Protein AF-A0AAE0BK46-F1 (afdb_monomer_lite)

Foldseek 3Di:
DPPVPVVLVVVLQVVLVVVCVVLVQDDPPPDPPLSVLSSVLSNVVSVVVVVLLVVLVVVDPDPVVSVVVVVVVVVLLVCLLCPVDQLVPDPPVCVVSNVVNSNNVSVVSNVCSRPVPDDPPDCPPPDDDDDDPPVDDPPDPDPDDDDPPPPPPSSD

Structure (mmCIF, N/CA/C/O backbone):
data_AF-A0AAE0BK46-F1
#
_entry.id   AF-A0AAE0BK46-F1
#
loop_
_atom_site.group_PDB
_atom_site.id
_atom_site.type_symbol
_atom_site.label_atom_id
_atom_site.label_alt_id
_atom_site.label_comp_id
_atom_site.label_asym_id
_atom_site.label_entity_id
_atom_site.label_seq_id
_atom_site.pdbx_PDB_ins_code
_atom_site.Cartn_x
_atom_site.Cartn_y
_atom_site.Cartn_z
_atom_site.occupancy
_atom_site.B_iso_or_equiv
_atom_site.auth_seq_id
_atom_site.auth_comp_id
_atom_site.auth_asym_id
_atom_site.auth_atom_id
_atom_site.pdbx_PDB_model_num
ATOM 1 N N . MET A 1 1 ? 24.292 2.104 -8.679 1.00 53.34 1 MET A N 1
ATOM 2 C CA . MET A 1 1 ? 23.046 1.452 -8.213 1.00 53.34 1 MET A CA 1
ATOM 3 C C . MET A 1 1 ? 22.756 1.659 -6.715 1.00 53.34 1 MET A C 1
ATOM 5 O O . MET A 1 1 ? 21.656 1.352 -6.294 1.00 53.34 1 MET A O 1
ATOM 9 N N . ALA A 1 2 ? 23.661 2.247 -5.915 1.00 53.22 2 ALA A N 1
ATOM 10 C CA . ALA A 1 2 ? 23.413 2.566 -4.498 1.00 53.22 2 ALA A CA 1
ATOM 11 C C . ALA A 1 2 ? 22.596 3.851 -4.172 1.00 53.22 2 ALA A C 1
ATOM 13 O O . ALA A 1 2 ? 22.001 3.877 -3.098 1.00 53.22 2 ALA A O 1
ATOM 14 N N . PRO A 1 3 ? 22.497 4.905 -5.019 1.00 57.97 3 PRO A N 1
ATOM 15 C CA . PRO A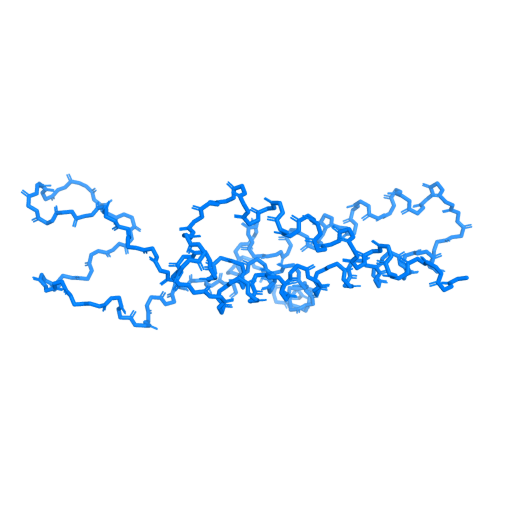 1 3 ? 21.848 6.151 -4.588 1.00 57.97 3 PRO A CA 1
ATOM 16 C C . PRO A 1 3 ? 20.310 6.126 -4.626 1.00 57.97 3 PRO A C 1
ATOM 18 O O . PRO A 1 3 ? 19.700 7.102 -4.225 1.00 57.97 3 PRO A O 1
ATOM 21 N N . ALA A 1 4 ? 19.660 5.050 -5.084 1.00 65.81 4 ALA A N 1
ATOM 22 C CA . ALA A 1 4 ? 18.198 5.023 -5.231 1.00 65.81 4 ALA A CA 1
ATOM 23 C C . ALA A 1 4 ? 17.448 4.614 -3.949 1.00 65.81 4 ALA A C 1
ATOM 25 O O . ALA A 1 4 ? 16.308 5.018 -3.748 1.00 65.81 4 ALA A O 1
ATOM 26 N N . LEU A 1 5 ? 18.068 3.815 -3.072 1.00 71.94 5 LEU A N 1
ATOM 27 C CA . LEU A 1 5 ? 17.346 3.208 -1.948 1.00 71.94 5 LEU A CA 1
ATOM 28 C C . LEU A 1 5 ? 16.940 4.241 -0.884 1.00 71.94 5 LEU A C 1
ATOM 30 O O . LEU A 1 5 ? 15.834 4.185 -0.350 1.00 71.94 5 LEU A O 1
ATOM 34 N N . TRP A 1 6 ? 17.828 5.197 -0.594 1.00 79.31 6 TRP A N 1
ATOM 35 C CA . TRP A 1 6 ? 17.565 6.237 0.404 1.00 79.31 6 TRP A CA 1
ATOM 36 C C . TRP A 1 6 ? 16.526 7.261 -0.088 1.00 79.31 6 TRP A C 1
ATOM 38 O O . TRP A 1 6 ? 15.691 7.687 0.703 1.00 79.31 6 TRP A O 1
ATOM 48 N N . GLU A 1 7 ? 16.499 7.562 -1.393 1.00 83.75 7 GLU A N 1
ATOM 49 C CA . GLU A 1 7 ? 15.476 8.408 -2.034 1.00 83.75 7 GLU A CA 1
ATOM 50 C C . GLU A 1 7 ? 14.078 7.792 -1.913 1.00 83.75 7 GLU A C 1
ATOM 52 O O . GLU A 1 7 ? 13.120 8.462 -1.538 1.00 83.75 7 GLU A O 1
ATOM 57 N N . VAL A 1 8 ? 13.950 6.487 -2.175 1.00 79.81 8 VAL A N 1
ATOM 58 C CA . VAL A 1 8 ? 12.679 5.765 -2.013 1.00 79.81 8 VAL A CA 1
ATOM 59 C C . VAL A 1 8 ? 12.230 5.771 -0.554 1.00 79.81 8 VAL A C 1
ATOM 61 O O . VAL A 1 8 ? 11.050 5.999 -0.279 1.00 79.81 8 VAL A O 1
ATOM 64 N N . GLY A 1 9 ? 13.162 5.552 0.377 1.00 82.69 9 GLY A N 1
ATOM 65 C CA . GLY A 1 9 ? 12.882 5.614 1.809 1.00 82.69 9 GLY A CA 1
ATOM 66 C C . GLY A 1 9 ? 12.361 6.989 2.222 1.00 82.69 9 GLY A C 1
ATOM 67 O O . GLY A 1 9 ? 11.305 7.080 2.842 1.00 82.69 9 GLY A O 1
ATOM 68 N N . ILE A 1 10 ? 13.039 8.063 1.810 1.00 85.94 10 ILE A N 1
ATOM 69 C CA . ILE A 1 10 ? 12.618 9.439 2.103 1.00 85.94 10 ILE A CA 1
ATOM 70 C C . ILE A 1 10 ? 11.264 9.754 1.478 1.00 85.94 10 ILE A C 1
ATOM 72 O O . ILE A 1 10 ? 10.389 10.256 2.176 1.00 85.94 10 ILE A O 1
ATOM 76 N N . ASN A 1 11 ? 11.051 9.422 0.205 1.00 87.81 11 ASN A N 1
ATOM 77 C CA . ASN A 1 11 ? 9.779 9.683 -0.466 1.00 87.81 11 ASN A CA 1
ATOM 78 C C . ASN A 1 11 ? 8.616 8.955 0.220 1.00 87.81 11 ASN A C 1
ATOM 80 O O . ASN A 1 11 ? 7.548 9.538 0.403 1.00 87.81 11 ASN A O 1
ATOM 84 N N . SER A 1 12 ? 8.842 7.713 0.658 1.00 86.25 12 SER A N 1
ATOM 85 C CA . SER A 1 12 ? 7.842 6.913 1.377 1.00 86.25 12 SER A CA 1
ATOM 86 C C . SER A 1 12 ? 7.522 7.502 2.755 1.00 86.25 12 SER A C 1
ATOM 88 O O . SER A 1 12 ? 6.364 7.535 3.162 1.00 86.25 12 SER A O 1
ATOM 90 N N . LEU A 1 13 ? 8.529 8.032 3.454 1.00 86.69 13 LEU A N 1
ATOM 91 C CA . LEU A 1 13 ? 8.330 8.721 4.729 1.00 86.69 13 LEU A CA 1
ATOM 92 C C . LEU A 1 13 ? 7.604 10.056 4.541 1.00 86.69 13 LEU A C 1
ATOM 94 O O . LEU A 1 13 ? 6.678 10.355 5.284 1.00 86.69 13 LEU A O 1
ATOM 98 N N . VAL A 1 14 ? 7.966 10.852 3.535 1.00 88.88 14 VAL A N 1
ATOM 99 C CA . VAL A 1 14 ? 7.294 12.133 3.274 1.00 88.88 14 VAL A CA 1
ATOM 100 C C . VAL A 1 14 ? 5.822 11.902 2.946 1.00 88.88 14 VAL A C 1
ATOM 102 O O . VAL A 1 14 ? 4.961 12.539 3.551 1.00 88.88 14 VAL A O 1
ATOM 105 N N . ILE A 1 15 ? 5.509 10.956 2.053 1.00 87.38 15 ILE A N 1
ATOM 106 C CA . ILE A 1 15 ? 4.114 10.687 1.696 1.00 87.38 15 ILE A CA 1
ATOM 107 C C . ILE A 1 15 ? 3.328 10.060 2.848 1.00 87.38 15 ILE A C 1
ATOM 109 O O . ILE A 1 15 ? 2.165 10.409 3.033 1.00 87.38 15 ILE A O 1
ATOM 113 N N . GLY A 1 16 ? 3.958 9.213 3.668 1.00 86.06 16 GLY A N 1
ATOM 114 C CA . GLY A 1 16 ? 3.339 8.675 4.876 1.00 86.06 16 GLY A CA 1
ATOM 115 C C . GLY A 1 16 ? 2.996 9.772 5.889 1.00 86.06 16 GLY A C 1
ATOM 116 O O . GLY A 1 16 ? 1.881 9.792 6.406 1.00 86.06 16 GLY A O 1
ATOM 117 N N . VAL A 1 17 ? 3.905 10.733 6.122 1.00 86.25 17 VAL A N 1
ATOM 118 C CA . VAL A 1 17 ? 3.675 11.854 7.052 1.00 86.25 17 VAL A CA 1
ATOM 119 C C . VAL A 1 17 ? 2.568 12.749 6.511 1.00 86.25 17 VAL A C 1
ATOM 121 O O . VAL A 1 17 ? 1.629 13.064 7.236 1.00 86.25 17 VAL A O 1
ATOM 124 N N . CYS A 1 18 ? 2.633 13.119 5.228 1.00 86.50 18 CYS A N 1
ATOM 125 C CA . CYS A 1 18 ? 1.591 13.921 4.595 1.00 86.50 18 CYS A CA 1
ATOM 126 C C . CYS A 1 18 ? 0.229 13.220 4.655 1.00 86.50 18 CYS A C 1
ATOM 128 O O . CYS A 1 18 ? -0.749 13.842 5.058 1.00 86.50 18 CYS A O 1
ATOM 130 N N . SER A 1 19 ? 0.157 11.931 4.310 1.00 84.69 19 SER A N 1
ATOM 131 C CA . SER A 1 19 ? -1.086 11.156 4.365 1.00 84.69 19 SER A CA 1
ATOM 132 C C . SER A 1 19 ? -1.656 11.106 5.780 1.00 84.69 19 SER A C 1
ATOM 134 O O . SER A 1 19 ? -2.859 11.277 5.950 1.00 84.69 19 SER A O 1
ATOM 136 N N . TYR A 1 20 ? -0.811 10.924 6.796 1.00 82.50 20 TYR A N 1
ATOM 137 C CA . TYR A 1 20 ? -1.248 10.930 8.190 1.00 82.50 20 TYR A CA 1
ATOM 138 C C . TYR A 1 20 ? -1.822 12.297 8.601 1.00 82.50 20 TYR A C 1
ATOM 140 O O . TYR A 1 20 ? -2.886 12.363 9.216 1.00 82.50 20 TYR A O 1
ATOM 148 N N . CYS A 1 21 ? -1.186 13.398 8.182 1.00 80.62 21 CYS A N 1
ATOM 149 C CA . CYS A 1 21 ? -1.711 14.748 8.399 1.00 80.62 21 CYS A CA 1
ATOM 150 C C . CYS A 1 21 ? -3.048 14.995 7.682 1.00 80.62 21 CYS A C 1
ATOM 152 O O . CYS A 1 21 ? -3.908 15.675 8.234 1.00 80.62 21 CYS A O 1
ATOM 154 N N . PHE A 1 22 ? -3.230 14.464 6.468 1.00 78.56 22 PHE A N 1
ATOM 155 C CA . PHE A 1 22 ? -4.462 14.637 5.688 1.00 78.56 22 PHE A CA 1
ATOM 156 C C . PHE A 1 22 ? -5.637 13.817 6.223 1.00 78.56 22 PHE A C 1
ATOM 158 O O . PHE A 1 22 ? -6.766 14.298 6.194 1.00 78.56 22 PHE A O 1
ATOM 165 N N . VAL A 1 23 ? -5.386 12.593 6.694 1.00 77.00 23 VAL A N 1
ATO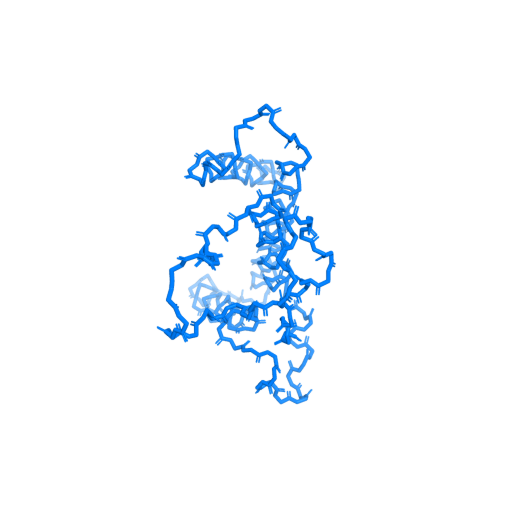M 166 C CA . VAL A 1 23 ? -6.434 11.727 7.256 1.00 77.00 23 VAL A CA 1
ATOM 167 C C . VAL A 1 23 ? -6.908 12.264 8.612 1.00 77.00 23 VAL A C 1
ATOM 169 O O . VAL A 1 23 ? -8.078 12.110 8.944 1.00 77.00 23 VAL A O 1
ATOM 172 N N . GLY A 1 24 ? -6.037 12.954 9.361 1.00 67.88 24 GLY A N 1
ATOM 173 C CA . GLY A 1 24 ? -6.436 13.811 10.484 1.00 67.88 24 GLY A CA 1
ATOM 174 C C . GLY A 1 24 ? -7.149 13.089 11.631 1.00 67.88 24 GLY A C 1
ATOM 175 O O . GLY A 1 24 ? -7.855 13.732 12.402 1.00 67.88 24 GLY A O 1
ATOM 176 N N . LEU A 1 25 ? -6.996 11.766 11.729 1.00 55.72 25 LEU A N 1
ATOM 177 C CA . LEU A 1 25 ? -7.875 10.946 12.558 1.00 55.72 25 LEU A CA 1
ATOM 178 C C . LEU A 1 25 ? -7.538 11.022 14.045 1.00 55.72 25 LEU A C 1
ATOM 180 O O . LEU A 1 25 ? -8.443 10.941 14.866 1.00 55.72 25 LEU A O 1
ATOM 184 N N . HIS A 1 26 ? -6.264 11.222 14.402 1.00 59.72 26 HIS A N 1
ATOM 185 C CA . HIS A 1 26 ? -5.822 11.253 15.797 1.00 59.72 26 HIS A CA 1
ATOM 186 C C . HIS A 1 26 ? -4.925 12.481 16.046 1.00 59.72 26 HIS A C 1
ATOM 188 O O . HIS A 1 26 ? -3.926 12.648 15.334 1.00 59.72 26 HIS A O 1
ATOM 194 N N . PRO A 1 27 ? -5.217 13.340 17.045 1.00 57.69 27 PRO A N 1
ATOM 195 C CA . PRO A 1 27 ? -4.249 14.339 17.488 1.00 57.69 27 PRO A CA 1
ATOM 196 C C . PRO A 1 27 ? -2.982 13.614 17.968 1.00 57.69 27 PRO A C 1
ATOM 198 O O . PRO A 1 27 ? -3.074 12.571 18.619 1.00 57.69 27 PRO A O 1
ATOM 201 N N . LEU A 1 28 ? -1.798 14.143 17.622 1.00 55.47 28 LEU A N 1
ATOM 202 C CA . LEU A 1 28 ? -0.480 13.537 17.903 1.00 55.47 28 LEU A CA 1
ATOM 203 C C . LEU A 1 28 ? -0.266 13.158 19.383 1.00 55.47 28 LEU A C 1
ATOM 205 O O . LEU A 1 28 ? 0.640 12.390 19.700 1.00 55.47 28 LEU A O 1
ATOM 209 N N . ASP A 1 29 ? -1.100 13.689 20.270 1.00 55.47 29 ASP A N 1
ATOM 210 C CA . ASP A 1 29 ? -1.041 13.533 21.715 1.00 55.47 29 ASP A CA 1
ATOM 211 C C . ASP A 1 29 ? -1.629 12.196 22.215 1.00 55.47 29 ASP A C 1
ATOM 213 O O . ASP A 1 29 ? -1.331 11.786 23.335 1.00 55.47 29 ASP A O 1
ATOM 217 N N . ALA A 1 30 ? -2.446 11.500 21.409 1.00 55.94 30 ALA A N 1
ATOM 218 C CA . ALA A 1 30 ? -3.232 10.344 21.860 1.00 55.94 30 ALA A CA 1
ATOM 219 C C . ALA A 1 30 ? -2.615 8.957 21.567 1.00 55.94 30 ALA A C 1
ATOM 221 O O . ALA A 1 30 ? -3.092 7.966 22.112 1.00 55.94 30 ALA A O 1
ATOM 222 N N . GLY A 1 31 ? -1.541 8.847 20.772 1.00 63.97 31 GLY A N 1
ATOM 223 C CA . GLY A 1 31 ? -0.893 7.545 20.558 1.00 63.97 31 GLY A CA 1
ATOM 224 C C . GLY A 1 31 ? 0.133 7.504 19.428 1.00 63.97 31 GLY A C 1
ATOM 225 O O . GLY A 1 31 ? -0.208 7.273 18.270 1.00 63.97 31 GLY A O 1
ATOM 226 N N . PHE A 1 32 ? 1.416 7.644 19.773 1.00 72.19 32 PHE A N 1
ATOM 227 C CA . PHE A 1 32 ? 2.541 7.455 18.842 1.00 72.19 32 PHE A CA 1
ATOM 228 C C . PHE A 1 32 ? 2.607 6.028 18.259 1.00 72.19 32 PHE A C 1
ATOM 230 O O . PHE A 1 32 ? 3.144 5.823 17.173 1.00 72.19 32 PHE A O 1
ATOM 237 N N . GLU A 1 33 ? 2.028 5.050 18.958 1.00 76.75 33 GLU A N 1
ATOM 238 C CA . GLU A 1 33 ? 1.993 3.640 18.553 1.00 76.75 33 GLU A CA 1
ATOM 239 C C . GLU A 1 33 ? 1.206 3.438 17.246 1.00 76.75 33 GLU A C 1
ATOM 241 O O . GLU A 1 33 ? 1.725 2.844 16.304 1.00 76.75 33 GLU A O 1
ATOM 246 N N . ASN A 1 34 ? 0.019 4.044 17.122 1.00 76.06 34 ASN A N 1
ATOM 247 C CA . ASN A 1 34 ? -0.800 3.964 15.905 1.00 76.06 34 ASN A CA 1
ATOM 248 C C . ASN A 1 34 ? -0.118 4.651 14.702 1.00 76.06 34 ASN A C 1
ATOM 250 O O . ASN A 1 34 ? -0.240 4.201 13.562 1.00 76.06 34 ASN A O 1
ATOM 254 N N . PHE A 1 35 ? 0.630 5.733 14.951 1.00 79.62 35 PHE A N 1
ATOM 255 C CA . PHE A 1 35 ? 1.423 6.411 13.920 1.00 79.62 35 PHE A CA 1
ATOM 256 C C . PHE A 1 35 ? 2.579 5.534 13.419 1.00 79.62 35 PHE A C 1
ATOM 258 O O . PHE A 1 35 ? 2.819 5.461 12.211 1.00 79.62 35 PHE A O 1
ATOM 265 N N . LEU A 1 36 ? 3.282 4.850 14.328 1.00 83.56 36 LEU A N 1
ATOM 266 C CA . LEU A 1 36 ? 4.352 3.918 13.971 1.00 83.56 36 LEU A CA 1
ATOM 267 C C . LEU A 1 36 ? 3.835 2.724 13.170 1.00 83.56 36 LEU A C 1
ATOM 269 O O . LEU A 1 36 ? 4.469 2.359 12.180 1.00 83.56 36 LEU A O 1
ATOM 273 N N . ASP A 1 37 ? 2.691 2.157 13.552 1.00 83.62 37 ASP A N 1
ATOM 274 C CA . ASP A 1 37 ? 2.078 1.049 12.817 1.00 83.62 37 ASP A CA 1
ATOM 275 C C . ASP A 1 37 ? 1.703 1.472 11.390 1.00 83.62 37 ASP A C 1
ATOM 277 O O . ASP A 1 37 ? 2.085 0.807 10.423 1.00 83.62 37 ASP A O 1
ATOM 281 N N . PHE A 1 38 ? 1.055 2.633 11.228 1.00 83.88 38 PHE A N 1
ATOM 282 C CA . PHE A 1 38 ? 0.729 3.180 9.907 1.00 83.88 38 PHE A CA 1
ATOM 283 C C . PHE A 1 38 ? 1.986 3.409 9.054 1.00 83.88 38 PHE A C 1
ATOM 285 O O . PHE A 1 38 ? 2.037 3.023 7.883 1.00 83.88 38 PHE A O 1
ATOM 292 N N . MET A 1 39 ? 3.034 3.987 9.645 1.00 86.19 39 MET A N 1
ATOM 293 C CA . MET A 1 39 ? 4.295 4.209 8.941 1.00 86.19 39 MET A CA 1
ATOM 294 C C . MET A 1 39 ? 5.009 2.920 8.553 1.00 86.19 39 MET A C 1
ATOM 296 O O . MET A 1 39 ? 5.519 2.813 7.436 1.00 86.19 39 MET A O 1
ATOM 300 N N . GLY A 1 40 ? 5.026 1.931 9.445 1.00 86.75 40 GLY A N 1
ATOM 301 C CA . GLY A 1 40 ? 5.593 0.617 9.171 1.00 86.75 40 GLY A CA 1
ATOM 302 C C . GLY A 1 40 ? 4.923 -0.038 7.965 1.00 86.75 40 GLY A C 1
ATOM 303 O O . GLY A 1 40 ? 5.611 -0.516 7.062 1.00 86.75 40 GLY A O 1
ATOM 304 N N . ILE A 1 41 ? 3.591 0.026 7.894 1.00 87.31 41 ILE A N 1
ATOM 305 C CA . ILE A 1 41 ? 2.812 -0.514 6.775 1.00 87.31 41 ILE A CA 1
ATOM 306 C C . ILE A 1 41 ? 3.178 0.190 5.454 1.00 87.31 41 ILE A C 1
ATOM 308 O O . ILE A 1 41 ? 3.439 -0.489 4.457 1.00 87.31 41 ILE A O 1
ATOM 312 N N . ILE A 1 42 ? 3.280 1.528 5.444 1.00 86.12 42 ILE A N 1
ATOM 313 C CA . ILE A 1 42 ? 3.644 2.317 4.249 1.00 86.12 42 ILE A CA 1
ATOM 314 C C . ILE A 1 42 ? 5.079 2.030 3.764 1.00 86.12 42 ILE A C 1
ATOM 316 O O . ILE A 1 42 ? 5.338 1.950 2.560 1.00 86.12 42 ILE A O 1
ATOM 320 N N . VAL A 1 43 ? 6.029 1.815 4.673 1.00 87.75 43 VAL A N 1
ATOM 321 C CA . VAL A 1 43 ? 7.405 1.448 4.296 1.00 87.75 43 VAL A CA 1
ATOM 322 C C . VAL A 1 43 ? 7.459 0.033 3.710 1.00 87.75 43 VAL A C 1
ATOM 324 O O . VAL A 1 43 ? 8.153 -0.203 2.717 1.00 87.75 43 VAL A O 1
ATOM 327 N N . ILE A 1 44 ? 6.702 -0.911 4.277 1.00 87.56 44 ILE A N 1
ATOM 328 C CA . ILE A 1 44 ? 6.657 -2.297 3.796 1.00 87.56 44 ILE A CA 1
ATOM 329 C C . ILE A 1 44 ? 6.031 -2.371 2.396 1.00 87.56 44 ILE A C 1
ATOM 331 O O . ILE A 1 44 ? 6.613 -3.008 1.516 1.00 87.56 44 ILE A O 1
ATOM 335 N N . ILE A 1 45 ? 4.902 -1.693 2.146 1.00 87.31 45 ILE A N 1
ATOM 336 C CA . ILE A 1 45 ? 4.270 -1.664 0.811 1.00 87.31 45 ILE A CA 1
ATOM 337 C C . ILE A 1 45 ? 5.200 -1.031 -0.234 1.00 87.31 45 ILE A C 1
ATOM 339 O O . ILE A 1 45 ? 5.306 -1.544 -1.349 1.00 87.31 45 ILE A O 1
ATOM 343 N N . ALA A 1 46 ? 5.936 0.026 0.127 1.00 87.69 46 ALA A N 1
ATOM 344 C CA . ALA A 1 46 ? 6.912 0.639 -0.765 1.00 87.69 46 ALA A CA 1
ATOM 345 C C . ALA A 1 46 ? 8.057 -0.331 -1.094 1.00 87.69 46 ALA A C 1
ATOM 347 O O . ALA A 1 46 ? 8.423 -0.480 -2.261 1.00 87.69 46 ALA A O 1
ATOM 348 N N . CYS A 1 47 ? 8.587 -1.048 -0.100 1.00 86.56 47 CYS A N 1
ATOM 349 C CA . CYS A 1 47 ? 9.615 -2.070 -0.307 1.00 86.56 47 CYS A CA 1
ATOM 350 C C . CYS A 1 47 ? 9.133 -3.167 -1.273 1.00 86.56 47 CYS A C 1
ATOM 352 O O . CYS A 1 47 ? 9.816 -3.484 -2.249 1.00 86.56 47 CYS A O 1
ATOM 354 N N . TRP A 1 48 ? 7.912 -3.668 -1.073 1.00 88.50 48 TRP A N 1
ATOM 355 C CA . TRP A 1 48 ? 7.291 -4.652 -1.962 1.00 88.50 48 TRP A CA 1
ATOM 356 C C . TRP A 1 48 ? 7.090 -4.134 -3.389 1.00 88.50 48 TRP A C 1
ATOM 358 O O . TRP A 1 48 ? 7.428 -4.831 -4.345 1.00 88.50 48 TRP A O 1
ATOM 368 N N . GLY A 1 49 ? 6.613 -2.898 -3.554 1.00 87.00 49 GLY A N 1
ATOM 369 C CA . GLY A 1 49 ? 6.463 -2.271 -4.870 1.00 87.00 49 GLY A CA 1
ATOM 370 C C . GLY A 1 49 ? 7.785 -2.189 -5.641 1.00 87.00 49 GLY A C 1
ATOM 371 O O . GLY A 1 49 ? 7.819 -2.455 -6.842 1.00 87.00 49 GLY A O 1
ATOM 372 N N . ASN A 1 50 ? 8.895 -1.913 -4.948 1.00 87.62 50 ASN A N 1
ATOM 373 C CA . ASN A 1 50 ? 10.228 -1.914 -5.555 1.00 87.62 50 ASN A CA 1
ATOM 374 C C . ASN A 1 50 ? 10.661 -3.316 -5.992 1.00 87.62 50 ASN A C 1
ATOM 376 O O . ASN A 1 50 ? 11.177 -3.472 -7.097 1.00 87.62 50 ASN A O 1
ATOM 380 N N . VAL A 1 51 ? 10.422 -4.341 -5.169 1.00 88.44 51 VAL A N 1
ATOM 381 C CA . VAL A 1 51 ? 10.724 -5.735 -5.536 1.00 88.44 51 VAL A CA 1
ATOM 382 C C . VAL A 1 51 ? 9.940 -6.150 -6.782 1.00 88.44 51 VAL A C 1
ATOM 384 O O . VAL A 1 51 ? 10.517 -6.738 -7.698 1.00 88.44 51 VAL A O 1
ATOM 387 N N . LEU A 1 52 ? 8.656 -5.795 -6.869 1.00 87.81 52 LEU A N 1
ATOM 388 C CA . LEU A 1 52 ? 7.831 -6.081 -8.045 1.00 87.81 52 LEU A CA 1
ATOM 389 C C . LEU A 1 52 ? 8.315 -5.324 -9.287 1.00 87.81 52 LEU A C 1
ATOM 391 O O . LEU A 1 52 ? 8.452 -5.928 -10.350 1.00 87.81 52 LEU A O 1
ATOM 395 N N . GLY A 1 53 ? 8.641 -4.036 -9.157 1.00 87.25 53 GLY A N 1
ATOM 396 C CA . GLY A 1 53 ? 9.178 -3.232 -10.257 1.00 87.25 53 GLY A CA 1
ATOM 397 C C . GLY A 1 53 ? 10.514 -3.763 -10.784 1.00 87.25 53 GLY A C 1
ATOM 398 O O . GLY A 1 53 ? 10.695 -3.885 -11.994 1.00 87.25 53 GLY A O 1
ATOM 399 N N . LEU A 1 54 ? 11.425 -4.151 -9.888 1.00 87.94 54 LEU A N 1
ATOM 400 C CA . LEU A 1 54 ? 12.709 -4.756 -10.253 1.00 87.94 54 LEU A CA 1
ATOM 401 C C . LEU A 1 54 ? 12.525 -6.129 -10.908 1.00 87.94 54 LEU A C 1
ATOM 403 O O . LEU A 1 54 ? 13.185 -6.425 -11.899 1.00 87.94 54 LEU A O 1
ATOM 407 N N . THR A 1 55 ? 11.602 -6.945 -10.398 1.00 89.44 55 THR A N 1
ATOM 408 C CA . THR A 1 55 ? 11.302 -8.265 -10.971 1.00 89.44 55 THR A CA 1
ATOM 409 C C . THR A 1 55 ? 10.760 -8.133 -12.394 1.00 89.44 55 THR A C 1
ATOM 411 O O . THR A 1 55 ? 11.247 -8.805 -13.300 1.00 89.44 55 THR A O 1
ATOM 414 N N . LEU A 1 56 ? 9.812 -7.217 -12.625 1.00 88.69 56 LEU A N 1
ATOM 415 C CA . LEU A 1 56 ? 9.301 -6.928 -13.968 1.00 88.69 56 LEU A CA 1
ATOM 416 C C . LEU A 1 56 ? 10.389 -6.366 -14.889 1.00 88.69 56 LEU A C 1
ATOM 418 O O . LEU A 1 56 ? 10.433 -6.724 -16.062 1.00 88.69 56 LEU A O 1
ATOM 422 N N . GLY A 1 57 ? 11.300 -5.552 -14.354 1.00 87.81 57 GLY A N 1
ATOM 423 C CA . GLY A 1 57 ? 12.447 -5.038 -15.100 1.00 87.81 57 GLY A CA 1
ATOM 424 C C . GLY A 1 57 ? 13.428 -6.118 -15.565 1.00 87.81 57 GLY A C 1
ATOM 425 O O . GLY A 1 57 ? 14.074 -5.932 -16.587 1.00 87.81 57 GLY A O 1
ATOM 426 N N . ILE A 1 58 ? 13.533 -7.247 -14.854 1.00 89.88 58 ILE A N 1
ATOM 427 C CA . ILE A 1 58 ? 14.364 -8.392 -15.273 1.00 89.88 58 ILE A CA 1
ATOM 428 C C . ILE A 1 58 ? 13.633 -9.262 -16.305 1.00 89.88 58 ILE A C 1
ATOM 430 O O . ILE A 1 58 ? 14.267 -9.844 -17.180 1.00 89.88 58 ILE A O 1
ATOM 434 N N . ILE A 1 59 ? 12.307 -9.380 -16.198 1.00 88.56 59 ILE A N 1
ATOM 435 C CA . ILE A 1 59 ? 11.498 -10.236 -17.081 1.00 88.56 59 ILE A CA 1
ATOM 436 C C . ILE A 1 59 ? 11.349 -9.625 -18.480 1.00 88.56 59 ILE A C 1
ATOM 438 O O . ILE A 1 59 ? 11.219 -10.356 -19.462 1.00 88.56 59 ILE A O 1
ATOM 442 N N . VAL A 1 60 ? 11.319 -8.297 -18.576 1.00 88.00 60 VAL A N 1
ATOM 443 C CA . VAL A 1 60 ? 10.972 -7.596 -19.810 1.00 88.00 60 VAL A CA 1
ATOM 444 C C . VAL A 1 60 ? 12.215 -7.053 -20.518 1.00 88.00 60 VAL A C 1
ATOM 446 O O . VAL A 1 60 ? 13.012 -6.330 -19.935 1.00 88.00 60 VAL A O 1
ATOM 449 N N . ASP A 1 61 ? 12.332 -7.355 -21.812 1.00 84.81 61 ASP A N 1
ATOM 450 C CA . ASP A 1 61 ? 13.508 -7.045 -22.644 1.00 84.81 61 ASP A CA 1
ATOM 451 C C . ASP A 1 61 ? 13.513 -5.600 -23.206 1.00 84.81 61 ASP A C 1
ATOM 453 O O . ASP A 1 61 ? 14.488 -5.149 -23.802 1.00 84.81 61 ASP A O 1
ATOM 457 N N . SER A 1 62 ? 12.412 -4.850 -23.038 1.00 85.31 62 SER A N 1
ATOM 458 C CA . SER A 1 62 ? 12.246 -3.478 -23.545 1.00 85.31 62 SER A CA 1
ATOM 459 C C . SER A 1 62 ? 11.448 -2.579 -22.589 1.00 85.31 62 SER A C 1
ATOM 461 O O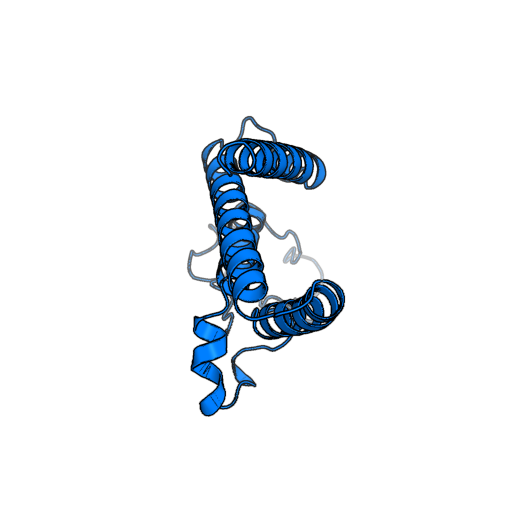 . SER A 1 62 ? 10.495 -3.005 -21.940 1.00 85.31 62 SER A O 1
ATOM 463 N N . ALA A 1 63 ? 11.815 -1.297 -22.518 1.00 81.62 63 ALA A N 1
ATOM 464 C CA . ALA A 1 63 ? 11.187 -0.331 -21.612 1.00 81.62 63 ALA A CA 1
ATOM 465 C C . ALA A 1 63 ? 9.716 -0.030 -21.961 1.00 81.62 63 ALA A C 1
ATOM 467 O O . ALA A 1 63 ? 8.908 0.209 -21.065 1.00 81.62 63 ALA A O 1
ATOM 468 N N . ASP A 1 64 ? 9.362 -0.076 -23.248 1.00 84.56 64 ASP A N 1
ATOM 469 C CA . ASP A 1 64 ? 8.008 0.232 -23.733 1.00 84.56 64 ASP A CA 1
ATOM 470 C C . ASP A 1 64 ? 7.006 -0.884 -23.374 1.00 84.56 64 ASP A C 1
ATOM 472 O O . ASP A 1 64 ? 5.863 -0.647 -22.975 1.00 84.56 64 ASP A O 1
ATOM 476 N N . SER A 1 65 ? 7.469 -2.137 -23.404 1.00 85.38 65 SER A N 1
ATOM 477 C CA . SER A 1 65 ? 6.674 -3.277 -22.948 1.00 85.38 65 SER A CA 1
ATOM 478 C C . SER A 1 65 ? 6.609 -3.371 -21.421 1.00 85.38 65 SER A C 1
ATOM 480 O O . SER A 1 65 ? 5.613 -3.863 -20.893 1.00 85.38 65 SER A O 1
ATOM 482 N N . ALA A 1 66 ? 7.606 -2.864 -20.689 1.00 84.88 66 ALA A N 1
ATOM 483 C CA . ALA A 1 66 ? 7.640 -2.958 -19.228 1.00 84.88 66 ALA A CA 1
ATOM 484 C C . ALA A 1 66 ? 6.513 -2.156 -18.556 1.00 84.88 66 ALA A C 1
ATOM 486 O O . ALA A 1 66 ? 5.851 -2.658 -17.646 1.00 84.88 66 ALA A O 1
ATOM 487 N N . SER A 1 67 ? 6.247 -0.934 -19.025 1.00 87.44 67 SER A N 1
ATOM 488 C CA . SER A 1 67 ? 5.140 -0.098 -18.533 1.00 87.44 67 SER A CA 1
ATOM 489 C C . SER A 1 67 ? 3.767 -0.662 -18.914 1.00 87.44 67 SER A C 1
ATOM 491 O O . SER A 1 67 ? 2.823 -0.603 -18.126 1.00 87.44 67 SER A O 1
ATOM 493 N N . SER A 1 68 ? 3.670 -1.271 -20.096 1.00 89.69 68 SER A N 1
ATOM 494 C CA . SER A 1 68 ? 2.447 -1.916 -20.580 1.00 89.69 68 SER A CA 1
ATOM 495 C C . SER A 1 68 ? 2.073 -3.155 -19.756 1.00 89.69 68 SER A C 1
ATOM 497 O O . SER A 1 68 ? 0.891 -3.433 -19.569 1.00 89.69 68 SER A O 1
ATOM 499 N N . VAL A 1 69 ? 3.065 -3.888 -19.237 1.00 89.38 69 VAL A N 1
ATOM 500 C CA . VAL A 1 69 ? 2.859 -5.089 -18.407 1.00 89.38 69 VAL A CA 1
ATOM 501 C C . VAL A 1 69 ? 2.714 -4.750 -16.920 1.00 89.38 69 VAL A C 1
ATOM 503 O O . VAL A 1 69 ? 1.995 -5.444 -16.202 1.00 89.38 69 VAL A O 1
ATOM 506 N N . SER A 1 70 ? 3.336 -3.676 -16.429 1.00 88.94 70 SER A N 1
ATOM 507 C CA . SER A 1 70 ? 3.263 -3.320 -15.006 1.00 88.94 70 SER A CA 1
ATOM 508 C C . SER A 1 70 ? 1.853 -2.925 -14.559 1.00 88.94 70 SER A C 1
ATOM 510 O O . SER A 1 70 ? 1.409 -3.354 -13.495 1.00 88.94 70 SER A O 1
ATOM 512 N N . MET A 1 71 ? 1.117 -2.181 -15.388 1.00 89.56 71 MET A N 1
ATOM 513 C CA . MET A 1 71 ? -0.256 -1.752 -15.096 1.00 89.56 71 MET A CA 1
ATOM 514 C C . MET A 1 71 ? -1.236 -2.915 -14.863 1.00 89.56 71 MET A C 1
ATOM 516 O O . MET A 1 71 ? -1.886 -2.929 -13.815 1.00 89.56 71 MET A O 1
ATOM 520 N N . PRO A 1 72 ? -1.352 -3.921 -15.753 1.00 90.19 72 PRO A N 1
ATOM 521 C CA . PRO A 1 72 ? -2.234 -5.059 -15.509 1.00 90.19 72 PRO A CA 1
ATOM 522 C C . PRO A 1 72 ? -1.771 -5.923 -14.329 1.00 90.19 72 PRO A C 1
ATOM 524 O O . PRO A 1 72 ? -2.613 -6.445 -13.603 1.00 90.19 72 PRO A O 1
ATOM 527 N N . VAL A 1 73 ? -0.462 -6.044 -14.076 1.00 88.50 73 VAL A N 1
ATOM 528 C CA . VAL A 1 73 ? 0.054 -6.785 -12.909 1.00 88.50 73 VAL A CA 1
ATOM 529 C C . VAL A 1 73 ? -0.343 -6.101 -11.598 1.00 88.50 73 VAL A C 1
ATOM 531 O O . VAL A 1 73 ? -0.784 -6.769 -10.660 1.00 88.50 73 VAL A O 1
ATOM 534 N N . LEU A 1 74 ? -0.235 -4.772 -11.529 1.00 88.25 74 LEU A N 1
ATOM 535 C CA . LEU A 1 74 ? -0.710 -3.997 -10.382 1.00 88.25 74 LEU A CA 1
ATOM 536 C C . LEU A 1 74 ? -2.227 -4.123 -10.218 1.00 88.25 74 LEU A C 1
ATOM 538 O O . LEU A 1 74 ? -2.698 -4.363 -9.109 1.00 88.25 74 LEU A O 1
ATOM 542 N N . LEU A 1 75 ? -2.983 -4.035 -11.316 1.00 89.12 75 LEU A N 1
ATOM 543 C CA . LEU A 1 75 ? -4.436 -4.185 -11.292 1.00 89.12 75 LEU A CA 1
ATOM 544 C C . LEU A 1 75 ? -4.855 -5.542 -10.719 1.00 89.12 75 LEU A C 1
ATOM 546 O O . LEU A 1 75 ? -5.724 -5.592 -9.858 1.00 89.12 75 LEU A O 1
ATOM 550 N N . ILE A 1 76 ? -4.216 -6.632 -11.148 1.00 86.06 76 ILE A N 1
ATOM 551 C CA . ILE A 1 76 ? -4.505 -7.975 -10.634 1.00 86.06 76 ILE A CA 1
ATOM 552 C C . ILE A 1 76 ? -4.240 -8.049 -9.121 1.00 86.06 76 ILE A C 1
ATOM 554 O O . ILE A 1 76 ? -5.077 -8.570 -8.387 1.00 86.06 76 ILE A O 1
ATOM 558 N N . ASN A 1 77 ? -3.135 -7.474 -8.631 1.00 85.50 77 ASN A N 1
ATOM 559 C CA . ASN A 1 77 ? -2.842 -7.429 -7.191 1.00 85.50 77 ASN A CA 1
ATOM 560 C C . ASN A 1 77 ? -3.918 -6.668 -6.394 1.00 85.50 77 ASN A C 1
ATOM 562 O O . ASN A 1 77 ? -4.318 -7.117 -5.319 1.00 85.50 77 ASN A O 1
ATOM 566 N N . VAL A 1 78 ? -4.417 -5.549 -6.931 1.00 85.62 78 VAL A N 1
ATOM 567 C CA . VAL A 1 78 ? -5.475 -4.744 -6.297 1.00 85.62 78 VAL A CA 1
ATOM 568 C C . VAL A 1 78 ? -6.841 -5.430 -6.380 1.00 85.62 78 VAL A C 1
ATOM 570 O O . VAL A 1 78 ? -7.604 -5.375 -5.419 1.00 85.62 78 VAL A O 1
ATOM 573 N N . LEU A 1 79 ? -7.164 -6.118 -7.476 1.00 85.12 79 LEU A N 1
ATOM 574 C CA . LEU A 1 79 ? -8.419 -6.871 -7.603 1.00 85.12 79 LEU A CA 1
ATOM 575 C C . LEU A 1 79 ? -8.531 -7.967 -6.538 1.00 85.12 79 LEU A C 1
ATOM 577 O O . LEU A 1 79 ? -9.588 -8.135 -5.935 1.00 85.12 79 LEU A O 1
ATOM 581 N N . PHE A 1 80 ? -7.424 -8.657 -6.256 1.00 77.69 80 PHE A N 1
ATOM 582 C CA . PHE A 1 80 ? -7.342 -9.683 -5.214 1.00 77.69 80 PHE A CA 1
ATOM 583 C C . PHE A 1 80 ? -7.039 -9.128 -3.817 1.00 77.69 80 PHE A C 1
ATOM 585 O O . PHE A 1 80 ? -6.691 -9.883 -2.917 1.00 77.69 80 PHE A O 1
ATOM 592 N N . SER A 1 81 ? -7.173 -7.821 -3.601 1.00 79.81 81 SER A N 1
ATOM 593 C CA . SER A 1 81 ? -6.897 -7.207 -2.299 1.00 79.81 81 SER A CA 1
ATOM 594 C C . SER A 1 81 ? -7.976 -7.415 -1.235 1.00 79.81 81 SER A C 1
ATOM 596 O O . SER A 1 81 ? -7.868 -6.844 -0.157 1.00 79.81 81 SER A O 1
ATOM 598 N N . GLY A 1 82 ? -9.045 -8.154 -1.533 1.00 73.62 82 GLY A N 1
ATOM 599 C CA . GLY A 1 82 ? -10.194 -8.313 -0.636 1.00 73.62 82 GLY A CA 1
ATOM 600 C C . GLY A 1 82 ? -11.155 -7.118 -0.599 1.00 73.62 82 GLY A C 1
ATOM 601 O O . GLY A 1 82 ? -12.252 -7.252 -0.070 1.00 73.62 82 GLY A O 1
ATOM 602 N N . PHE A 1 83 ? -10.794 -5.968 -1.192 1.00 74.00 83 PHE A N 1
ATOM 603 C CA . PHE A 1 83 ? -11.687 -4.805 -1.303 1.00 74.00 83 PHE A CA 1
ATOM 604 C C . PHE A 1 83 ? -12.648 -4.897 -2.498 1.00 74.00 83 PHE A C 1
ATOM 606 O O . PHE A 1 83 ? -13.824 -4.570 -2.378 1.00 74.00 83 PHE A O 1
ATOM 613 N N . VAL A 1 84 ? -12.158 -5.332 -3.666 1.00 78.19 84 VAL A N 1
ATOM 614 C CA . VAL A 1 84 ? -12.964 -5.379 -4.904 1.00 78.19 84 VAL A CA 1
ATOM 615 C C . VAL A 1 84 ? -13.753 -6.686 -5.025 1.00 78.19 84 VAL A C 1
ATOM 617 O O . VAL A 1 84 ? -14.880 -6.687 -5.516 1.00 78.19 84 VAL A O 1
ATOM 620 N N . ILE A 1 85 ? -13.168 -7.799 -4.581 1.00 75.00 85 ILE A N 1
ATOM 621 C CA . ILE A 1 85 ? -13.790 -9.126 -4.563 1.00 75.00 85 ILE A CA 1
ATOM 622 C C . ILE A 1 85 ? -13.730 -9.637 -3.123 1.00 75.00 85 ILE A C 1
ATOM 624 O O . ILE A 1 85 ? -12.643 -9.743 -2.558 1.00 75.00 85 ILE A O 1
ATOM 628 N N . THR A 1 86 ? -14.886 -9.953 -2.538 1.00 66.44 86 THR A N 1
ATOM 629 C CA . THR A 1 86 ? -14.977 -10.585 -1.211 1.00 66.44 86 THR A CA 1
ATOM 630 C C . THR A 1 86 ? -14.476 -12.031 -1.295 1.00 66.44 86 THR A C 1
ATOM 632 O O . THR A 1 86 ? -14.676 -12.686 -2.325 1.00 66.44 86 THR A O 1
ATOM 635 N N . SER A 1 87 ? -13.823 -12.579 -0.261 1.00 62.44 87 SER A N 1
ATOM 636 C CA . SER A 1 87 ? -13.213 -13.920 -0.407 1.00 62.44 87 SER A CA 1
ATOM 637 C C . SER A 1 87 ? -14.205 -15.036 -0.635 1.00 62.44 87 SER A C 1
ATOM 639 O O . SER A 1 87 ? -13.857 -16.037 -1.259 1.00 62.44 87 SER A O 1
ATOM 641 N N . GLY A 1 88 ? -15.447 -14.852 -0.186 1.00 65.88 88 GLY A N 1
ATOM 642 C CA . GLY A 1 88 ? -16.516 -15.821 -0.389 1.00 65.88 88 GLY A CA 1
ATOM 643 C C . GLY A 1 88 ? -16.821 -16.092 -1.867 1.00 65.88 88 GLY A C 1
ATOM 644 O O . GLY A 1 88 ? -17.406 -17.123 -2.186 1.00 65.88 88 GLY A O 1
ATOM 645 N N . ALA A 1 89 ? -16.412 -15.202 -2.777 1.00 66.50 89 ALA A N 1
ATOM 646 C CA . ALA A 1 89 ? -16.620 -15.344 -4.215 1.00 66.50 89 ALA A CA 1
ATOM 647 C C . ALA A 1 89 ? -15.405 -15.925 -4.968 1.00 66.50 89 ALA A C 1
ATOM 649 O O . ALA A 1 89 ? -15.483 -16.120 -6.184 1.00 66.50 89 ALA A O 1
ATOM 650 N N . ILE A 1 90 ? -14.280 -16.199 -4.292 1.00 72.25 90 ILE A N 1
ATOM 651 C CA . ILE A 1 90 ? -13.038 -16.620 -4.954 1.00 72.25 90 ILE A CA 1
ATOM 652 C C . ILE A 1 90 ? -13.033 -18.150 -5.126 1.00 72.25 90 ILE A C 1
ATOM 654 O O . ILE A 1 90 ? -13.053 -18.888 -4.140 1.00 72.25 90 ILE A O 1
ATOM 658 N N . PRO A 1 91 ? -12.971 -18.679 -6.362 1.00 73.50 91 PRO A N 1
ATOM 659 C CA . PRO A 1 91 ? -12.866 -20.119 -6.578 1.00 73.50 91 PRO A CA 1
ATOM 660 C C . PRO A 1 91 ? -11.535 -20.658 -6.024 1.00 73.50 91 PRO A C 1
ATOM 662 O O . PRO A 1 91 ? -10.486 -20.034 -6.189 1.00 73.50 91 PRO A O 1
ATOM 665 N N . VAL A 1 92 ? -11.565 -21.861 -5.432 1.00 72.00 92 VAL A N 1
ATOM 666 C CA . VAL A 1 92 ? -10.445 -22.510 -4.703 1.00 72.00 92 VAL A CA 1
ATOM 667 C C . VAL A 1 92 ? -9.118 -22.519 -5.480 1.00 72.00 92 VAL A C 1
ATOM 669 O O . VAL A 1 92 ? -8.046 -22.467 -4.884 1.00 72.00 92 VAL A O 1
ATOM 672 N N . TYR A 1 93 ? -9.164 -22.526 -6.814 1.00 69.69 93 TYR A N 1
ATOM 673 C CA . TYR A 1 93 ? -7.973 -22.497 -7.667 1.00 69.69 93 TYR A CA 1
ATOM 674 C C . TYR A 1 93 ? -7.154 -21.194 -7.569 1.00 69.69 93 TYR A C 1
ATOM 676 O O . TYR A 1 93 ? -5.934 -21.250 -7.700 1.00 69.69 93 TYR A O 1
ATOM 684 N N . PHE A 1 94 ? -7.779 -20.039 -7.304 1.00 69.81 94 PHE A N 1
ATOM 685 C CA . PHE A 1 94 ? -7.093 -18.735 -7.227 1.00 69.81 94 PHE A CA 1
ATOM 686 C C . PHE A 1 94 ? -6.762 -18.280 -5.797 1.00 69.81 94 PHE A C 1
ATOM 688 O O . PHE A 1 94 ? -6.215 -17.193 -5.610 1.00 69.81 94 PHE A O 1
ATOM 695 N N . ILE A 1 95 ? -7.014 -19.122 -4.788 1.00 71.31 95 ILE A N 1
ATOM 696 C CA . ILE A 1 95 ? -6.781 -18.786 -3.374 1.00 71.31 95 ILE A CA 1
ATOM 697 C C . ILE A 1 95 ? -5.306 -18.442 -3.080 1.00 71.31 95 ILE A C 1
ATOM 699 O O . ILE A 1 95 ? -5.006 -17.613 -2.227 1.00 71.31 95 ILE A O 1
ATOM 703 N N . TRP A 1 96 ? -4.366 -19.020 -3.834 1.00 72.12 96 TRP A N 1
ATOM 704 C CA . TRP A 1 96 ? -2.932 -18.750 -3.690 1.00 72.12 96 TRP A CA 1
ATOM 705 C C . TRP A 1 96 ? -2.558 -17.317 -4.067 1.00 72.12 96 TRP A C 1
ATOM 707 O O . TRP A 1 96 ? -1.763 -16.697 -3.371 1.00 72.12 96 TRP A O 1
ATOM 717 N N . CYS A 1 97 ? -3.140 -16.774 -5.142 1.00 68.81 97 CYS A N 1
ATOM 718 C CA . CYS A 1 97 ? -2.915 -15.380 -5.536 1.00 68.81 97 CYS A CA 1
ATOM 719 C C . CYS A 1 97 ? -3.498 -14.408 -4.512 1.00 68.81 97 CYS A C 1
ATOM 721 O O . CYS A 1 97 ? -2.934 -13.340 -4.295 1.00 68.81 97 CYS A O 1
ATOM 723 N N . TYR A 1 98 ? -4.591 -14.803 -3.864 1.00 69.50 98 TYR A N 1
ATOM 724 C CA . TYR A 1 98 ? -5.184 -14.048 -2.779 1.00 69.50 98 TYR A CA 1
ATOM 725 C C . TYR A 1 98 ? -4.256 -13.997 -1.542 1.00 69.50 98 TYR A C 1
ATOM 727 O O . TYR A 1 98 ? -3.936 -12.907 -1.073 1.00 69.50 98 TYR A O 1
ATOM 735 N N . TYR A 1 99 ? -3.691 -15.129 -1.102 1.00 69.69 99 TYR A N 1
ATOM 736 C CA . TYR A 1 99 ? -2.678 -15.137 -0.029 1.00 69.69 99 TYR A CA 1
ATOM 737 C C . TYR A 1 99 ? -1.352 -14.459 -0.412 1.00 69.69 99 TYR A C 1
ATOM 739 O O . TYR A 1 99 ? -0.632 -13.978 0.459 1.00 69.69 99 TYR A O 1
ATOM 747 N N . LEU A 1 100 ? -1.002 -14.415 -1.701 1.00 70.81 100 LEU A N 1
ATOM 748 C CA . LEU A 1 100 ? 0.208 -13.738 -2.177 1.00 70.81 100 LEU A CA 1
ATOM 749 C C . LEU A 1 100 ? 0.029 -12.211 -2.279 1.00 70.81 100 LEU A C 1
ATOM 751 O O . LEU A 1 100 ? 1.023 -11.487 -2.358 1.00 70.81 100 LEU A O 1
ATOM 755 N N . SER A 1 101 ? -1.211 -11.704 -2.287 1.00 80.50 101 SER A N 1
ATOM 756 C CA . SER A 1 101 ? -1.469 -10.273 -2.449 1.00 80.50 101 SER A CA 1
ATOM 757 C C . SER A 1 101 ? -1.106 -9.504 -1.180 1.00 80.50 101 SER A C 1
ATOM 759 O O . SER A 1 101 ? -1.896 -9.336 -0.253 1.00 80.50 101 SER A O 1
ATOM 761 N N . PHE A 1 102 ? 0.109 -8.962 -1.166 1.00 78.62 102 PHE A N 1
ATOM 762 C CA . PHE A 1 102 ? 0.593 -8.057 -0.122 1.00 78.62 102 PHE A CA 1
ATOM 763 C C . PHE A 1 102 ? -0.324 -6.835 0.094 1.00 78.62 102 PHE A C 1
ATOM 765 O O . PHE A 1 102 ? -0.374 -6.282 1.194 1.00 78.62 102 PHE A O 1
ATOM 772 N N . PHE A 1 103 ? -1.083 -6.430 -0.933 1.00 83.81 103 PHE A N 1
ATOM 773 C CA . PHE A 1 103 ? -2.020 -5.309 -0.855 1.00 83.81 103 PHE A CA 1
ATOM 774 C C . PHE A 1 103 ? -3.200 -5.606 0.079 1.00 83.81 103 PHE A C 1
ATOM 776 O O . PHE A 1 103 ? -3.633 -4.708 0.795 1.00 83.81 103 PHE A O 1
ATOM 783 N N . HIS A 1 104 ? -3.671 -6.858 0.138 1.00 84.06 104 HIS A N 1
ATOM 784 C CA . HIS A 1 104 ? -4.726 -7.264 1.071 1.00 84.06 104 HIS A CA 1
ATOM 785 C C . HIS A 1 104 ? -4.297 -7.043 2.530 1.00 84.06 104 HIS A C 1
ATOM 787 O O . HIS A 1 104 ? -5.007 -6.404 3.303 1.00 84.06 104 HIS A O 1
ATOM 793 N N . TYR A 1 105 ? -3.093 -7.494 2.894 1.00 85.75 105 TYR A N 1
ATOM 794 C CA . TYR A 1 105 ? -2.568 -7.313 4.250 1.00 85.75 105 TYR A CA 1
ATOM 795 C C . TYR A 1 105 ? -2.346 -5.840 4.603 1.00 85.75 105 TYR A C 1
ATOM 797 O O . TYR A 1 105 ? -2.633 -5.428 5.725 1.00 85.75 105 TYR A O 1
ATOM 805 N N . CYS A 1 106 ? -1.869 -5.040 3.645 1.00 87.12 106 CYS A N 1
ATOM 806 C CA . CYS A 1 106 ? -1.677 -3.603 3.825 1.00 87.12 106 CYS A CA 1
ATOM 807 C C . CYS A 1 106 ? -3.007 -2.883 4.086 1.00 87.12 106 CYS A C 1
ATOM 809 O O . CYS A 1 106 ? -3.111 -2.142 5.061 1.00 87.12 106 CYS A O 1
ATOM 811 N N . LEU A 1 107 ? -4.033 -3.136 3.264 1.00 86.00 107 LEU A N 1
ATOM 812 C CA . LEU A 1 107 ? -5.356 -2.536 3.441 1.00 86.00 107 LEU A CA 1
ATOM 813 C C . LEU A 1 107 ? -5.984 -2.932 4.776 1.00 86.00 107 LEU A C 1
ATOM 815 O O . LEU A 1 107 ? -6.420 -2.059 5.518 1.00 86.00 107 LEU A O 1
ATOM 819 N N . SER A 1 108 ? -5.995 -4.225 5.102 1.00 85.06 108 SER A N 1
ATOM 820 C CA . SER A 1 108 ? -6.564 -4.720 6.359 1.00 85.06 108 SER A CA 1
ATOM 821 C C . SER A 1 108 ? -5.837 -4.141 7.576 1.00 85.06 108 SER A C 1
ATOM 823 O O . SER A 1 108 ? -6.487 -3.700 8.520 1.00 85.06 108 SER A O 1
ATOM 825 N N . GLY A 1 109 ? -4.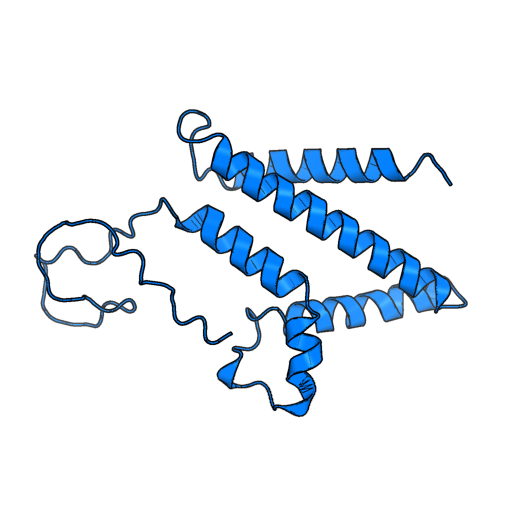501 -4.057 7.540 1.00 85.19 109 GLY A N 1
ATOM 826 C CA . GLY A 1 109 ? -3.717 -3.409 8.595 1.00 85.19 109 GLY A CA 1
ATOM 827 C C . GLY A 1 109 ? -4.042 -1.921 8.732 1.00 85.19 109 GLY A C 1
ATOM 828 O O . GLY A 1 109 ? -4.295 -1.442 9.832 1.00 85.19 109 GLY A O 1
ATOM 829 N N . MET A 1 110 ? -4.119 -1.204 7.611 1.00 83.31 110 MET A N 1
ATOM 830 C CA . MET A 1 110 ? -4.416 0.228 7.591 1.00 83.31 110 MET A CA 1
ATOM 831 C C . MET A 1 110 ? -5.831 0.530 8.104 1.00 83.31 110 MET A C 1
ATOM 833 O O . MET A 1 110 ? -6.016 1.458 8.887 1.00 83.31 110 MET A O 1
ATOM 837 N N . LEU A 1 111 ? -6.818 -0.282 7.716 1.00 82.69 111 LEU A N 1
ATOM 838 C CA . LEU A 1 111 ? -8.198 -0.181 8.194 1.00 82.69 111 LEU A CA 1
ATOM 839 C C . LEU A 1 111 ? -8.284 -0.394 9.705 1.00 82.69 111 LEU A C 1
ATOM 841 O O . LEU A 1 111 ? -8.946 0.384 10.386 1.00 82.69 111 LEU A O 1
ATOM 845 N N . VAL A 1 112 ? -7.587 -1.398 10.244 1.00 82.00 112 VAL A N 1
ATOM 846 C CA . VAL A 1 112 ? -7.536 -1.616 11.696 1.00 82.00 112 VAL A CA 1
ATOM 847 C C . VAL A 1 112 ? -6.927 -0.404 12.394 1.00 82.00 112 VAL A C 1
ATOM 849 O O . VAL A 1 112 ? -7.512 0.086 13.350 1.00 82.00 112 VAL A O 1
ATOM 852 N N . THR A 1 113 ? -5.807 0.133 11.905 1.00 79.56 113 THR A N 1
ATOM 853 C CA . THR A 1 113 ? -5.160 1.306 12.516 1.00 79.56 113 THR A CA 1
ATOM 854 C C . THR A 1 113 ? -6.048 2.556 12.512 1.00 79.56 113 THR A C 1
ATOM 856 O O . THR A 1 113 ? -5.969 3.356 13.437 1.00 79.56 113 THR A O 1
ATOM 859 N N . ILE A 1 114 ? -6.896 2.727 11.495 1.00 77.81 114 ILE A N 1
ATOM 860 C CA . ILE A 1 114 ? -7.827 3.860 11.361 1.00 77.81 114 ILE A CA 1
ATOM 861 C C . ILE A 1 114 ? -9.047 3.684 12.276 1.00 77.81 114 ILE A C 1
ATOM 863 O O . ILE A 1 114 ? -9.463 4.620 12.947 1.00 77.81 114 ILE A O 1
ATOM 867 N N . PHE A 1 115 ? -9.648 2.495 12.309 1.00 76.44 115 PHE A N 1
ATOM 868 C CA . PHE A 1 115 ? -10.938 2.291 12.977 1.00 76.44 115 PHE A CA 1
ATOM 869 C C . PHE A 1 115 ? -10.846 1.811 14.427 1.00 76.44 115 PHE A C 1
ATOM 871 O O . PHE A 1 115 ? -11.865 1.784 15.109 1.00 76.44 115 PHE A O 1
ATOM 878 N N . LYS A 1 116 ? -9.657 1.449 14.920 1.00 70.19 116 LYS A N 1
ATOM 879 C CA . LYS A 1 116 ? -9.471 0.895 16.271 1.00 70.19 116 LYS A CA 1
ATOM 880 C C . LYS A 1 116 ? -9.986 1.800 17.395 1.00 70.19 116 LYS A C 1
ATOM 882 O O . LYS A 1 116 ? -10.470 1.278 18.394 1.00 70.19 116 LYS A O 1
ATOM 887 N N . ASP A 1 117 ? -9.908 3.116 17.217 1.00 64.81 117 ASP A N 1
ATOM 888 C CA . ASP A 1 117 ? -10.254 4.110 18.241 1.00 64.81 117 ASP A CA 1
ATOM 889 C C . ASP A 1 117 ? -11.497 4.948 17.872 1.00 64.81 117 ASP A C 1
ATOM 891 O O . ASP A 1 117 ? -11.777 5.966 18.504 1.00 64.81 117 ASP A O 1
ATOM 895 N N . MET A 1 118 ? -12.259 4.536 16.848 1.00 64.75 118 MET A N 1
ATOM 896 C CA . MET A 1 118 ? -13.470 5.242 16.421 1.00 64.75 118 MET A CA 1
ATOM 897 C C . MET A 1 118 ? -14.732 4.571 16.964 1.00 64.75 118 MET A C 1
ATOM 899 O O . MET A 1 118 ? -15.087 3.458 16.578 1.00 64.75 118 MET A O 1
ATOM 903 N N . GLU A 1 119 ? -15.458 5.288 17.818 1.00 59.97 119 GLU A N 1
ATOM 904 C CA . GLU A 1 119 ? -16.822 4.926 18.195 1.00 59.97 119 GLU A CA 1
ATOM 905 C C . GLU A 1 119 ? -17.791 5.442 17.124 1.00 59.97 119 GLU A C 1
ATOM 907 O O . GLU A 1 119 ? -17.967 6.648 16.932 1.00 59.97 119 GLU A O 1
ATOM 912 N N . PHE A 1 120 ? -18.435 4.526 16.401 1.00 62.31 120 PHE A N 1
ATOM 913 C CA . PHE A 1 120 ? -19.492 4.880 15.460 1.00 62.31 120 PHE A CA 1
ATOM 914 C C . PHE A 1 120 ? -20.761 5.263 16.235 1.00 62.31 120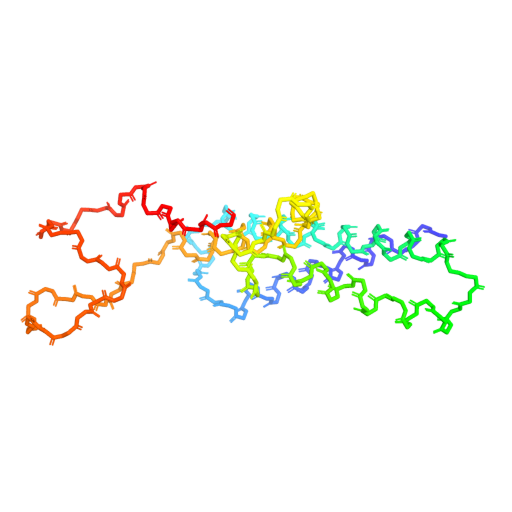 PHE A C 1
ATOM 916 O O . PHE A 1 120 ? -21.592 4.418 16.560 1.00 62.31 120 PHE A O 1
ATOM 923 N N . SER A 1 121 ? -20.919 6.554 16.531 1.00 53.59 121 SER A N 1
ATOM 924 C CA . SER A 1 121 ? -22.171 7.123 17.043 1.00 53.59 121 SER A CA 1
ATOM 925 C C . SER A 1 121 ? -23.231 7.095 15.937 1.00 53.59 121 SER A C 1
ATOM 927 O O . SER A 1 121 ? -23.304 7.993 15.098 1.00 53.59 121 SER A O 1
ATOM 929 N N . GLY A 1 122 ? -23.990 6.000 15.867 1.00 51.81 122 GLY A N 1
ATOM 930 C CA . GLY A 1 122 ? -24.970 5.779 14.799 1.00 51.81 122 GLY A CA 1
ATOM 931 C C . GLY A 1 122 ? -26.259 5.074 15.209 1.00 51.81 122 GLY A C 1
ATOM 932 O O . GLY A 1 122 ? -27.190 5.052 14.412 1.00 51.81 122 GLY A O 1
ATOM 933 N N . CYS A 1 123 ? -26.358 4.541 16.426 1.00 51.84 123 CYS A N 1
ATOM 934 C CA . CYS A 1 123 ? -27.605 3.975 16.940 1.00 51.84 123 CYS A CA 1
ATOM 935 C C . CYS A 1 123 ? -27.789 4.486 18.374 1.00 51.84 123 CYS A C 1
ATOM 937 O O . CYS A 1 123 ? -27.413 3.825 19.337 1.00 51.84 123 CYS A O 1
ATOM 939 N N . ASP A 1 124 ? -28.296 5.713 18.498 1.00 48.28 124 ASP A N 1
ATOM 940 C CA . ASP A 1 124 ? -28.796 6.227 19.771 1.00 48.28 124 ASP A CA 1
ATOM 941 C C . ASP A 1 124 ? -30.136 5.527 20.026 1.00 48.28 124 ASP A C 1
ATOM 943 O O . ASP A 1 124 ? -31.093 5.703 19.270 1.00 48.28 124 ASP A O 1
ATOM 947 N N . SER A 1 125 ? -30.182 4.657 21.031 1.00 54.16 125 SER A N 1
ATOM 948 C CA . SER A 1 125 ? -31.275 3.719 21.320 1.00 54.16 125 SER A CA 1
ATOM 949 C C . SER A 1 125 ? -32.596 4.371 21.761 1.00 54.16 125 SER A C 1
ATOM 951 O O . SER A 1 125 ? -33.486 3.672 22.233 1.00 54.16 125 SER A O 1
ATOM 953 N N . ASP A 1 126 ? -32.746 5.688 21.604 1.00 52.91 126 ASP A N 1
ATOM 954 C CA . ASP A 1 126 ? -33.878 6.465 22.118 1.00 52.91 126 ASP A CA 1
ATOM 955 C C . ASP A 1 126 ? -34.743 7.136 21.033 1.00 52.91 126 ASP A C 1
ATOM 957 O O . ASP A 1 126 ? -35.662 7.893 21.363 1.00 52.91 126 ASP A O 1
ATOM 961 N N . ARG A 1 127 ? -34.516 6.866 19.736 1.00 49.00 127 ARG A N 1
ATOM 962 C CA . ARG A 1 127 ? -35.423 7.314 18.658 1.00 49.00 127 ARG A CA 1
ATOM 963 C C . ARG A 1 127 ? -35.705 6.230 17.616 1.00 49.00 127 ARG A C 1
ATOM 965 O O . ARG A 1 127 ? -34.914 6.014 16.710 1.00 49.00 127 ARG A O 1
ATOM 972 N N . ASP A 1 128 ? -36.898 5.658 17.760 1.00 43.06 128 ASP A N 1
ATOM 973 C CA . ASP A 1 128 ? -37.703 4.932 16.772 1.00 43.06 128 ASP A CA 1
ATOM 974 C C . ASP A 1 128 ? -37.174 3.594 16.206 1.00 43.06 128 ASP A C 1
ATOM 976 O O . ASP A 1 128 ? -36.135 3.464 15.568 1.00 43.06 128 ASP A O 1
ATOM 980 N N . GLU A 1 129 ? -38.010 2.579 16.425 1.00 57.25 129 GLU A N 1
ATOM 981 C CA . GLU A 1 129 ? -37.849 1.133 16.239 1.00 57.25 129 GLU A CA 1
ATOM 982 C C . GLU A 1 129 ? -37.980 0.634 14.775 1.00 57.25 129 GLU A C 1
ATOM 984 O O . GLU A 1 129 ? -38.412 -0.485 14.524 1.00 57.25 129 GLU A O 1
ATOM 989 N N . SER A 1 130 ? -37.608 1.409 13.757 1.00 51.72 130 SER A N 1
ATOM 990 C CA . SER A 1 130 ? -37.570 0.924 12.357 1.00 51.72 130 SER A CA 1
ATOM 991 C C . SER A 1 130 ? -36.858 1.968 11.495 1.00 51.72 130 SER A C 1
ATOM 993 O O . SER A 1 130 ? -37.317 3.099 11.448 1.00 51.72 130 SER A O 1
ATOM 995 N N . GLU A 1 131 ? -35.727 1.746 10.831 1.00 47.19 131 GLU A N 1
ATOM 996 C CA . GLU A 1 131 ? -35.314 0.639 9.972 1.00 47.19 131 GLU A CA 1
ATOM 997 C C . GLU A 1 131 ? -33.804 0.383 10.143 1.00 47.19 131 GLU A C 1
ATOM 999 O O . GLU A 1 131 ? -33.000 1.302 10.032 1.00 47.19 131 GLU A O 1
ATOM 1004 N N . ASN A 1 132 ? -33.436 -0.878 10.390 1.00 55.84 132 ASN A N 1
ATOM 1005 C CA . ASN A 1 132 ? -32.111 -1.486 10.206 1.00 55.84 132 ASN A CA 1
ATOM 1006 C C . ASN A 1 132 ? -30.871 -0.580 10.353 1.00 55.84 132 ASN A C 1
ATOM 1008 O O . ASN A 1 132 ? -30.347 -0.058 9.367 1.00 55.84 132 ASN A O 1
ATOM 1012 N N . CYS A 1 133 ? -30.279 -0.566 11.553 1.00 52.69 133 CYS A N 1
ATOM 1013 C CA . CYS A 1 133 ? -28.851 -0.276 11.688 1.00 52.69 133 CYS A CA 1
ATOM 1014 C C . CYS A 1 133 ? -28.058 -1.325 10.867 1.00 52.69 133 CYS A C 1
ATOM 1016 O O . CYS A 1 133 ? -28.139 -2.518 11.172 1.00 52.69 133 CYS A O 1
ATOM 1018 N N . PRO A 1 134 ? -27.271 -0.931 9.846 1.00 54.81 134 PRO A N 1
ATOM 1019 C CA . PRO A 1 134 ? -26.562 -1.875 8.975 1.00 54.81 134 PRO A CA 1
ATOM 1020 C C . PRO A 1 134 ? -25.439 -2.649 9.687 1.00 54.81 134 PRO A C 1
ATOM 1022 O O . PRO A 1 134 ? -24.910 -3.602 9.121 1.00 54.81 134 PRO A O 1
ATOM 1025 N N . PHE A 1 1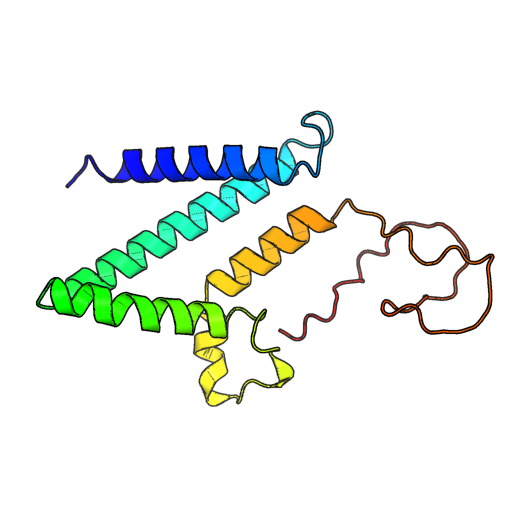35 ? -25.088 -2.257 10.918 1.00 52.53 135 PHE A N 1
ATOM 1026 C CA . PHE A 1 135 ? -24.030 -2.872 11.725 1.00 52.53 135 PHE A CA 1
ATOM 1027 C C . PHE A 1 135 ? -24.519 -3.872 12.780 1.00 52.53 135 PHE A C 1
ATOM 1029 O O . PHE A 1 135 ? -23.683 -4.491 13.425 1.00 52.53 135 PHE A O 1
ATOM 1036 N N . GLY A 1 136 ? -25.833 -4.090 12.910 1.00 45.00 136 GLY A N 1
ATOM 1037 C CA . GLY A 1 136 ? -26.395 -4.982 13.925 1.00 45.00 136 GLY A CA 1
ATOM 1038 C C . GLY A 1 136 ? -26.264 -4.398 15.334 1.00 45.00 136 GLY A C 1
ATOM 1039 O O . GLY A 1 136 ? -25.175 -4.144 15.834 1.00 45.00 136 GLY A O 1
ATOM 1040 N N . THR A 1 137 ? -27.391 -4.150 15.989 1.00 49.00 137 THR A N 1
ATOM 1041 C CA . THR A 1 137 ? -27.419 -3.841 17.416 1.00 49.00 137 THR A CA 1
ATOM 1042 C C . THR A 1 137 ? -27.376 -5.157 18.185 1.00 49.00 137 THR A C 1
ATOM 1044 O O . THR A 1 137 ? -28.365 -5.889 18.230 1.00 49.00 137 THR A O 1
ATOM 1047 N N . ASP A 1 138 ? -26.240 -5.478 18.801 1.00 47.56 138 ASP A N 1
ATOM 1048 C CA . ASP A 1 138 ? -26.244 -6.439 19.903 1.00 47.56 138 ASP A CA 1
ATOM 1049 C C . ASP A 1 138 ? -27.047 -5.785 21.038 1.00 47.56 138 ASP A C 1
ATOM 1051 O O . ASP A 1 138 ? -26.655 -4.755 21.581 1.00 47.56 138 ASP A O 1
ATOM 1055 N N . GLY A 1 139 ? -28.243 -6.309 21.310 1.00 46.31 139 GLY A N 1
ATOM 1056 C CA . GLY A 1 139 ? -29.251 -5.711 22.192 1.00 46.31 139 GLY A CA 1
ATOM 1057 C C . GLY A 1 139 ? -28.918 -5.731 23.689 1.00 46.31 139 GLY A C 1
ATOM 1058 O O . GLY A 1 139 ? -29.717 -6.227 24.479 1.00 46.31 139 GLY A O 1
ATOM 1059 N N . ASP A 1 140 ? -27.777 -5.182 24.095 1.00 44.78 140 ASP A N 1
ATOM 1060 C CA . ASP A 1 140 ? -27.435 -4.905 25.491 1.00 44.78 140 ASP A CA 1
ATOM 1061 C C . ASP A 1 140 ? -27.211 -3.396 25.647 1.00 44.78 140 ASP A C 1
ATOM 1063 O O . ASP A 1 140 ? -26.185 -2.852 25.248 1.00 44.78 140 ASP A O 1
ATOM 1067 N N . GLY A 1 141 ? -28.212 -2.711 26.208 1.00 45.34 141 GLY A N 1
ATOM 1068 C CA . GLY A 1 141 ? -28.218 -1.273 26.498 1.00 45.34 141 GLY A CA 1
ATOM 1069 C C . GLY A 1 141 ? -27.253 -0.846 27.606 1.00 45.34 141 GLY A C 1
ATOM 1070 O O . GLY A 1 141 ? -27.586 0.008 28.426 1.00 45.34 141 GLY A O 1
ATOM 1071 N N . THR A 1 142 ? -26.058 -1.423 27.658 1.00 40.84 142 THR A N 1
ATOM 1072 C CA . THR A 1 142 ? -24.968 -0.935 28.488 1.00 40.84 142 THR A CA 1
ATOM 1073 C C . THR A 1 142 ? -23.864 -0.415 27.578 1.00 40.84 142 THR A C 1
ATOM 1075 O O . THR A 1 142 ? -23.322 -1.144 26.754 1.00 40.84 142 THR A O 1
ATOM 1078 N N . GLY A 1 143 ? -23.532 0.873 27.721 1.00 50.62 143 GLY A N 1
ATOM 1079 C CA . GLY A 1 143 ? -22.361 1.511 27.116 1.00 50.62 143 GLY A CA 1
ATOM 1080 C C . GLY A 1 143 ? -21.066 0.893 27.640 1.00 50.62 143 GLY A C 1
ATOM 1081 O O . GLY A 1 143 ? -20.322 1.503 28.407 1.00 50.62 143 GLY A O 1
ATOM 1082 N N . THR A 1 144 ? -20.817 -0.351 27.251 1.00 41.31 144 THR A N 1
ATOM 1083 C CA . THR A 1 144 ? -19.713 -1.168 27.709 1.00 41.31 144 THR A CA 1
ATOM 1084 C C . THR A 1 144 ? -18.924 -1.560 26.481 1.00 41.31 144 THR A C 1
ATOM 1086 O O . THR A 1 144 ? -19.350 -2.420 25.726 1.00 41.31 144 THR A O 1
ATOM 1089 N N . ARG A 1 145 ? -17.780 -0.882 26.317 1.00 38.78 145 ARG A N 1
ATOM 1090 C CA . ARG A 1 145 ? -16.567 -1.318 25.613 1.00 38.78 145 ARG A CA 1
ATOM 1091 C C . ARG A 1 145 ? -16.836 -2.210 24.410 1.00 38.78 145 ARG A C 1
ATOM 1093 O O . ARG A 1 145 ? -17.099 -3.391 24.612 1.00 38.78 145 ARG A O 1
ATOM 1100 N N . ALA A 1 146 ? -16.620 -1.664 23.209 1.00 47.38 146 ALA A N 1
ATOM 1101 C CA . ALA A 1 146 ? -16.382 -2.425 21.985 1.00 47.38 146 ALA A CA 1
ATOM 1102 C C . ALA A 1 146 ? -15.788 -3.797 22.328 1.00 47.38 146 ALA A C 1
ATOM 1104 O O . ALA A 1 146 ? -14.625 -3.922 22.729 1.00 47.38 146 ALA A O 1
ATOM 1105 N N . HIS A 1 147 ? -16.648 -4.814 22.312 1.00 35.44 147 HIS A N 1
ATOM 1106 C CA . HIS A 1 147 ? -16.229 -6.160 22.618 1.00 35.44 147 HIS A CA 1
ATOM 1107 C C . HIS A 1 147 ? -15.213 -6.511 21.518 1.00 35.44 147 HIS A C 1
ATOM 1109 O O . HIS A 1 147 ? -15.512 -6.299 20.339 1.00 35.44 147 HIS A O 1
ATOM 1115 N N . PRO A 1 148 ? -14.009 -7.011 21.854 1.00 42.91 148 PRO A N 1
ATOM 1116 C CA . PRO A 1 148 ? -12.900 -7.225 20.912 1.00 42.91 148 PRO A CA 1
ATOM 1117 C C . PRO A 1 148 ? -13.163 -8.332 19.870 1.00 42.91 148 PRO A C 1
ATOM 1119 O O . PRO A 1 148 ? -12.232 -8.914 19.323 1.00 42.91 148 PRO A O 1
ATOM 1122 N N . THR A 1 149 ? -14.428 -8.661 19.603 1.00 37.97 149 THR A N 1
ATOM 1123 C CA . THR A 1 149 ? -14.863 -9.694 18.656 1.00 37.97 149 THR A CA 1
ATOM 1124 C C . THR A 1 149 ? -15.814 -9.194 17.579 1.00 37.97 149 THR A C 1
ATOM 1126 O O . THR A 1 149 ? -16.211 -10.004 16.746 1.00 37.97 149 THR A O 1
ATOM 1129 N N . LEU A 1 150 ? -16.037 -7.880 17.444 1.00 43.34 150 LEU A N 1
ATOM 1130 C CA . LEU A 1 150 ? -16.316 -7.348 16.109 1.00 43.34 150 LEU A CA 1
ATOM 1131 C C . LEU A 1 150 ? -14.995 -7.254 15.329 1.00 43.34 150 LEU A C 1
ATOM 1133 O O . LEU A 1 150 ? -14.599 -6.211 14.822 1.00 43.34 150 LEU A O 1
ATOM 1137 N N . THR A 1 151 ? -14.317 -8.397 15.171 1.00 43.31 151 THR A N 1
ATOM 1138 C CA . THR A 1 151 ? -13.831 -8.694 13.833 1.00 43.31 151 THR A CA 1
ATOM 1139 C C . THR A 1 151 ? -15.081 -8.557 12.974 1.00 43.31 151 THR A C 1
ATOM 1141 O O . THR A 1 151 ? -15.993 -9.378 13.147 1.00 43.31 151 THR A O 1
ATOM 1144 N N . PRO A 1 152 ? -15.205 -7.561 12.076 1.00 41.91 152 PRO A N 1
ATOM 1145 C CA . PRO A 1 152 ? -16.049 -7.825 10.934 1.00 41.91 152 PRO A CA 1
ATOM 1146 C C . PRO A 1 152 ? -15.593 -9.203 10.462 1.00 41.91 152 PRO A C 1
ATOM 1148 O O . PRO A 1 152 ? -14.388 -9.451 10.335 1.00 41.91 152 PRO A O 1
ATOM 1151 N N . LYS A 1 153 ? -16.530 -10.126 10.262 1.00 39.03 153 LYS A N 1
ATOM 1152 C CA . LYS A 1 153 ? -16.314 -11.175 9.278 1.00 39.03 153 LYS A CA 1
ATOM 1153 C C . LYS A 1 153 ? -16.144 -10.461 7.935 1.00 39.03 153 LYS A C 1
ATOM 1155 O O . LYS A 1 153 ? -17.007 -10.464 7.071 1.00 39.03 153 LYS A O 1
ATOM 1160 N N . LEU A 1 154 ? -14.995 -9.814 7.785 1.00 47.16 154 LEU A N 1
ATOM 1161 C CA . LEU A 1 154 ? -14.101 -9.966 6.677 1.00 47.16 154 LEU A CA 1
ATOM 1162 C C . LEU A 1 154 ? -13.938 -11.482 6.520 1.00 47.16 154 LEU A C 1
ATOM 1164 O O . LEU A 1 154 ? -12.926 -12.063 6.898 1.00 47.16 154 LEU A O 1
ATOM 1168 N N . ASP A 1 155 ? -14.970 -12.129 5.967 1.00 36.62 155 ASP A N 1
ATOM 1169 C CA . ASP A 1 155 ? -14.757 -13.185 4.993 1.00 36.62 155 ASP A CA 1
ATOM 1170 C C . ASP A 1 155 ? -14.038 -12.480 3.824 1.00 36.62 155 ASP A C 1
ATOM 1172 O O . ASP A 1 155 ? -14.614 -12.114 2.791 1.00 36.62 155 ASP A O 1
ATOM 1176 N N . VAL A 1 156 ? -12.760 -12.178 4.097 1.00 44.56 156 VAL A N 1
ATOM 1177 C CA . VAL A 1 156 ? -11.685 -12.357 3.147 1.00 44.56 156 VAL A CA 1
ATOM 1178 C C . VAL A 1 156 ? -11.074 -13.757 3.343 1.00 44.56 156 VAL A C 1
ATOM 1180 O O . VAL A 1 156 ? -11.682 -14.573 4.060 1.00 44.56 156 VAL A O 1
#

Radius of gyration: 20.4 Å; chains: 1; bounding box: 61×37×52 Å

Organism: NCBI:txid36881

pLDDT: mean 71.57, std 16.4, range [35.44, 90.19]

Secondary structure (DSSP, 8-state):
--THHHHHHHHHHHHHHHHHHHH--S-TTS-HHHHHHHHHHHHHHHHHHHHHHHHHHHH-SSHHHHHHHHHHHHHHHHHTSSSSS-GGGS-GGGHHHHHH-HHHHHHHHHHHHHHTT-------TTS-S-S--TT---S--S-----TT-------

InterPro domains:
  IPR013525 ABC-2 type transporter, transmembrane domain [PF01061] (10-115)
  IPR050352 ATP-binding cassette subfamily G transporters [PTHR48041] (10-120)

Sequence (156 aa):
MAPALWEVGINSLVIGVCSYCFVGLHPLDAGFENFLDFMGIIVIIACWGNVLGLTLGIIVDSADSASSVSMPVLLINVLFSGFVITSGAIPVYFIWCYYLSFFHYCLSGMLVTIFKDMEFSGCDSDRDESENCPFGTDGDGTGTRAHPTLTPKLDV